Protein AF-A0A662SIF2-F1 (afdb_monomer_lite)

Foldseek 3Di:
DDDQFPLNVLLVQDDPPFDQFVQQVVQCVVFVVVDDPLLNVQSVQKGWDDSVNSVVCVVVQKGKAAPQWDKDWAPPLVLVVLLQLQCCQNRNAFRAGDPPDPFARGWIWMQGPNWTWIWGDDPRIIMITTMDMDHPPCRHVDDDDPCSNVRSVVNVVSSSVVSVDFGWGQDVNDTDTD

Radius of gyration: 16.36 Å; chains: 1; bounding box: 41×34×52 Å

Secondary structure (DSSP, 8-state):
-PPPPHHHHHHHH--TT--TTHHHHHHHHHHGGGS-HHHHHHHHHEEE--HHHHHHHHHTTEEE--TT--EEEE--TTHHHHHHHHHHHHH---EEPPTTSSS-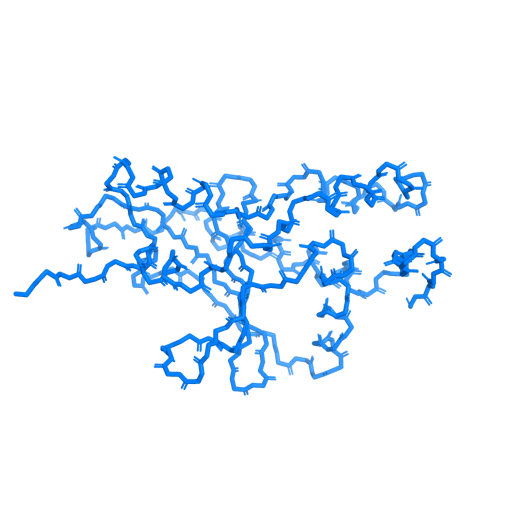SEEEEEEETTEEEEEEEETTEEEEEEE-EEETT-GGG-PPPTTHHHHHHHHHHHHHHHHHS--EEEETTEEEE-

Structure (mmCIF, N/CA/C/O backbone):
data_AF-A0A662SIF2-F1
#
_entry.id   AF-A0A662SIF2-F1
#
loop_
_atom_site.group_PDB
_atom_site.id
_atom_site.type_symbol
_atom_site.label_atom_id
_atom_site.label_alt_id
_atom_site.label_comp_id
_atom_site.label_asym_id
_atom_site.label_entity_id
_atom_site.label_seq_id
_atom_site.pdbx_PDB_ins_code
_atom_site.Cartn_x
_atom_site.Cartn_y
_atom_site.Cartn_z
_atom_site.occupancy
_atom_site.B_iso_or_equiv
_atom_site.auth_seq_id
_atom_site.auth_comp_id
_atom_site.auth_asym_id
_atom_site.auth_atom_id
_atom_site.pdbx_PDB_model_num
ATOM 1 N N . MET A 1 1 ? -6.000 2.163 31.131 1.00 48.12 1 MET A N 1
ATOM 2 C CA . MET A 1 1 ? -4.884 2.088 30.165 1.00 48.12 1 MET A CA 1
ATOM 3 C C . MET A 1 1 ? -5.374 2.739 28.889 1.00 48.12 1 MET A C 1
ATOM 5 O O . MET A 1 1 ? -6.502 2.451 28.515 1.00 48.12 1 MET A O 1
ATOM 9 N N . ARG A 1 2 ? -4.602 3.656 28.297 1.00 63.75 2 ARG A N 1
ATOM 10 C CA . ARG A 1 2 ? -4.904 4.201 26.966 1.00 63.75 2 ARG A CA 1
ATOM 11 C C . ARG A 1 2 ? -4.732 3.062 25.957 1.00 63.75 2 ARG A C 1
ATOM 13 O O . ARG A 1 2 ? -3.769 2.308 26.080 1.00 63.75 2 ARG A O 1
ATOM 20 N N . GLU A 1 3 ? -5.691 2.888 25.057 1.00 71.06 3 GLU A N 1
ATOM 21 C CA . GLU A 1 3 ? -5.540 1.966 23.931 1.00 71.06 3 GLU A CA 1
ATOM 22 C C . GLU A 1 3 ? -4.475 2.556 23.002 1.00 71.06 3 GLU A C 1
ATOM 24 O O . GLU A 1 3 ? -4.579 3.723 22.629 1.00 71.06 3 GLU A O 1
ATOM 29 N N . ILE A 1 4 ? -3.410 1.795 22.742 1.00 81.69 4 ILE A N 1
ATOM 30 C CA . ILE A 1 4 ? -2.357 2.194 21.803 1.00 81.69 4 ILE A CA 1
ATOM 31 C C . ILE A 1 4 ? -2.928 1.998 20.399 1.00 81.69 4 ILE A C 1
ATOM 33 O O . ILE A 1 4 ? -3.404 0.900 20.093 1.00 81.69 4 ILE A O 1
ATOM 37 N N . THR A 1 5 ? -2.908 3.051 19.585 1.00 88.81 5 THR A N 1
ATOM 38 C CA . THR A 1 5 ? -3.452 3.023 18.219 1.00 88.81 5 THR A CA 1
ATOM 39 C C . THR A 1 5 ? -2.487 2.349 17.244 1.00 88.81 5 THR A C 1
ATOM 41 O O . THR A 1 5 ? -1.281 2.291 17.489 1.00 88.81 5 THR A O 1
ATOM 44 N N . GLU A 1 6 ? -2.987 1.837 16.118 1.00 88.31 6 GLU A N 1
ATOM 45 C CA . GLU A 1 6 ? -2.116 1.255 15.083 1.00 88.31 6 GLU A CA 1
ATOM 46 C C . GLU A 1 6 ? -1.183 2.329 14.500 1.00 88.31 6 GLU A C 1
ATOM 48 O O . GLU A 1 6 ? 0.001 2.067 14.295 1.00 88.31 6 GLU A O 1
ATOM 53 N N . VAL A 1 7 ? -1.685 3.554 14.308 1.00 90.25 7 VAL A N 1
ATOM 54 C CA . VAL A 1 7 ? -0.872 4.707 13.880 1.00 90.25 7 VAL A CA 1
ATOM 55 C C . VAL A 1 7 ? 0.260 5.016 14.869 1.00 90.25 7 VAL A C 1
ATOM 57 O O . VAL A 1 7 ? 1.381 5.277 14.440 1.00 90.25 7 VAL A O 1
ATOM 60 N N . GLU A 1 8 ? 0.011 4.961 16.185 1.00 89.38 8 GLU A N 1
ATOM 61 C CA . GLU A 1 8 ? 1.060 5.163 17.198 1.00 89.38 8 GLU A CA 1
ATOM 62 C C . GLU A 1 8 ? 2.157 4.099 17.087 1.00 89.38 8 GLU A C 1
ATOM 64 O O . GLU A 1 8 ? 3.334 4.450 17.097 1.00 89.38 8 GLU A O 1
ATOM 69 N N . VAL A 1 9 ? 1.781 2.830 16.903 1.00 87.62 9 VAL A N 1
ATOM 70 C CA . VAL A 1 9 ? 2.745 1.733 16.713 1.00 87.62 9 VAL A CA 1
ATOM 71 C C . VAL A 1 9 ? 3.578 1.936 15.448 1.00 87.62 9 VAL A C 1
ATOM 73 O O . VAL A 1 9 ? 4.788 1.751 15.483 1.00 87.62 9 VAL A O 1
ATOM 76 N N . ILE A 1 10 ? 2.952 2.322 14.331 1.00 87.62 10 ILE A N 1
ATOM 77 C CA . ILE A 1 10 ? 3.665 2.550 13.066 1.00 87.62 10 ILE A CA 1
ATOM 78 C C . ILE A 1 10 ? 4.688 3.677 13.221 1.00 87.62 10 ILE A C 1
ATOM 80 O O . ILE A 1 10 ? 5.838 3.504 12.832 1.00 87.62 10 ILE A O 1
ATOM 84 N N . LEU A 1 11 ? 4.298 4.801 13.825 1.00 88.12 11 LEU A N 1
ATOM 85 C CA . LEU A 1 11 ? 5.191 5.945 14.025 1.00 88.12 11 LEU A CA 1
ATOM 86 C C . LEU A 1 11 ? 6.387 5.627 14.930 1.00 88.12 11 LEU A C 1
ATOM 88 O O . LEU A 1 11 ? 7.452 6.203 14.738 1.00 88.12 11 LEU A O 1
ATOM 92 N N . GLU A 1 12 ? 6.228 4.729 15.905 1.00 85.75 12 GLU A N 1
ATOM 93 C CA . GLU A 1 12 ? 7.338 4.250 16.742 1.00 85.75 12 GLU A CA 1
ATOM 94 C C . GLU A 1 12 ? 8.318 3.345 15.976 1.00 85.75 12 GLU A C 1
ATOM 96 O O . GLU A 1 12 ? 9.471 3.208 16.383 1.00 85.75 12 GLU A O 1
ATOM 101 N N . GLU A 1 13 ? 7.871 2.719 14.886 1.00 80.06 13 GLU A N 1
ATOM 102 C CA . GLU A 1 13 ? 8.648 1.760 14.094 1.00 80.06 13 GLU A CA 1
ATOM 103 C C . GLU A 1 13 ? 9.266 2.365 12.822 1.00 80.06 13 GLU A C 1
ATOM 105 O O . GLU A 1 13 ? 10.122 1.726 12.213 1.00 80.06 13 GLU A O 1
ATOM 110 N N . MET A 1 14 ? 8.848 3.564 12.402 1.00 79.19 14 MET A N 1
ATOM 111 C CA . MET A 1 14 ? 9.421 4.263 11.246 1.00 79.19 14 MET A CA 1
ATOM 112 C C . MET A 1 14 ? 10.685 5.033 11.640 1.00 79.19 14 MET A C 1
ATOM 114 O O . MET A 1 14 ? 10.633 5.926 12.488 1.00 79.19 14 MET A O 1
ATOM 118 N N . ASP A 1 15 ? 11.806 4.713 10.992 1.00 67.12 15 ASP A N 1
ATOM 119 C CA . ASP A 1 15 ? 13.057 5.461 11.131 1.00 67.12 15 ASP A CA 1
ATOM 120 C C . ASP A 1 15 ? 13.029 6.733 10.259 1.00 67.12 15 ASP A C 1
ATOM 122 O O . ASP A 1 15 ? 12.387 6.762 9.208 1.00 67.12 15 ASP A O 1
ATOM 126 N N . GLU A 1 16 ? 13.700 7.806 10.686 1.00 57.78 16 GLU A N 1
ATOM 127 C CA . GLU A 1 16 ? 13.631 9.123 10.013 1.00 57.78 16 GLU A CA 1
ATOM 128 C C . GLU A 1 16 ? 14.345 9.167 8.651 1.00 57.78 16 GLU A C 1
ATOM 130 O O . GLU A 1 16 ? 14.133 10.098 7.875 1.00 57.78 16 GLU A O 1
ATOM 135 N N . GLU A 1 17 ? 15.183 8.174 8.343 1.00 55.81 17 GLU A N 1
ATOM 136 C CA . GLU A 1 17 ? 16.025 8.163 7.139 1.00 55.81 17 GLU A CA 1
ATOM 137 C C . GLU A 1 17 ? 15.403 7.429 5.931 1.00 55.81 17 GLU A C 1
ATOM 139 O O . GLU A 1 17 ? 15.937 7.517 4.822 1.00 55.81 17 GLU A O 1
ATOM 144 N N . ASP A 1 18 ? 14.250 6.772 6.092 1.00 51.78 18 ASP A N 1
ATOM 145 C CA . ASP A 1 18 ? 13.569 6.054 5.010 1.00 51.78 18 ASP A CA 1
ATOM 146 C C . ASP A 1 18 ? 12.491 6.937 4.356 1.00 51.78 18 ASP A C 1
ATOM 148 O O . ASP A 1 18 ? 11.390 7.105 4.878 1.00 51.78 18 ASP A O 1
ATOM 152 N N . THR A 1 19 ? 12.783 7.488 3.171 1.00 54.34 19 THR A N 1
ATOM 153 C CA . THR A 1 19 ? 11.824 8.260 2.348 1.00 54.34 19 THR A CA 1
ATOM 154 C C . THR A 1 19 ? 11.355 7.454 1.124 1.00 54.34 19 THR A C 1
ATOM 156 O O . THR A 1 19 ? 11.850 7.648 0.010 1.00 54.34 19 THR A O 1
ATOM 159 N N . PRO A 1 20 ? 10.381 6.536 1.281 1.00 56.22 20 PRO A N 1
ATOM 160 C CA . PRO A 1 20 ? 9.937 5.630 0.215 1.00 56.22 20 PRO A CA 1
ATOM 161 C C . PRO A 1 20 ? 9.239 6.295 -1.000 1.00 56.22 20 PRO A C 1
ATOM 163 O O . PRO A 1 20 ? 9.039 5.648 -2.025 1.00 56.22 20 PRO A O 1
ATOM 166 N N . GLY A 1 21 ? 8.924 7.597 -0.968 1.00 55.88 21 GLY A N 1
ATOM 167 C CA . GLY A 1 21 ? 8.254 8.299 -2.080 1.00 55.88 21 GLY A CA 1
ATOM 168 C C . GLY A 1 21 ? 9.159 8.733 -3.245 1.00 55.88 21 GLY A C 1
ATOM 169 O O . GLY A 1 21 ? 8.767 8.633 -4.408 1.00 55.88 21 GLY A O 1
ATOM 170 N N . ALA A 1 22 ? 10.397 9.160 -2.969 1.00 62.47 22 ALA A N 1
ATOM 171 C CA . ALA A 1 22 ? 11.270 9.780 -3.979 1.00 62.47 22 ALA A CA 1
ATOM 172 C C . ALA A 1 22 ? 11.689 8.818 -5.111 1.00 62.47 22 ALA A C 1
ATOM 174 O O . ALA A 1 22 ? 12.034 9.235 -6.223 1.00 62.47 22 ALA A O 1
ATOM 175 N N . LEU A 1 23 ? 11.661 7.510 -4.841 1.00 78.75 23 LEU A N 1
ATOM 176 C CA . LEU A 1 23 ? 12.076 6.487 -5.797 1.00 78.75 23 LEU A CA 1
ATOM 177 C C . LEU A 1 23 ? 11.036 6.239 -6.890 1.00 78.75 23 LEU A C 1
ATOM 179 O O . LEU A 1 23 ? 11.435 5.996 -8.029 1.00 78.75 23 LEU A O 1
ATOM 183 N N . LEU A 1 24 ? 9.741 6.368 -6.589 1.00 87.25 24 LEU A N 1
ATOM 184 C CA . LEU A 1 24 ? 8.673 6.174 -7.572 1.00 87.25 24 LEU A CA 1
ATOM 185 C C . LEU A 1 24 ? 8.665 7.302 -8.605 1.00 87.25 24 LEU A C 1
ATOM 187 O O . LEU A 1 24 ? 8.604 7.036 -9.806 1.00 87.25 24 LEU A O 1
ATOM 191 N N . GLU A 1 25 ? 8.784 8.550 -8.150 1.00 85.62 25 GLU A N 1
ATOM 192 C CA . GLU A 1 25 ? 8.881 9.719 -9.032 1.00 85.62 25 GLU A CA 1
ATOM 193 C C . GLU A 1 25 ? 10.098 9.596 -9.951 1.00 85.62 25 GLU A C 1
ATOM 195 O O . GLU A 1 25 ? 9.958 9.601 -11.174 1.00 85.62 25 GLU A O 1
ATOM 200 N N . THR A 1 26 ? 11.275 9.341 -9.370 1.00 84.75 26 THR A N 1
ATOM 201 C CA . THR A 1 26 ? 12.516 9.118 -10.125 1.00 84.75 26 THR A CA 1
ATOM 202 C C . THR A 1 26 ? 12.374 7.958 -11.117 1.00 84.75 26 THR A C 1
ATOM 204 O O . THR A 1 26 ? 12.888 8.005 -12.237 1.00 84.75 26 THR A O 1
ATOM 207 N N . TYR A 1 27 ? 11.695 6.879 -10.725 1.00 87.31 27 TYR A N 1
ATOM 208 C CA . TYR A 1 27 ? 11.449 5.733 -11.592 1.00 87.31 27 TYR A CA 1
ATOM 209 C C . TYR A 1 27 ? 10.571 6.113 -12.790 1.00 87.31 27 TYR A C 1
ATOM 211 O O . TYR A 1 27 ? 10.913 5.791 -13.929 1.00 87.31 27 TYR A O 1
ATOM 219 N N . LEU A 1 28 ? 9.469 6.829 -12.561 1.00 89.75 28 LEU A N 1
ATOM 220 C CA . LEU A 1 28 ? 8.581 7.281 -13.628 1.00 89.75 28 LEU A CA 1
ATOM 221 C C . LEU A 1 28 ? 9.280 8.277 -14.560 1.00 89.75 28 LEU A C 1
ATOM 223 O O . LEU A 1 28 ? 9.212 8.100 -15.774 1.00 89.75 28 LEU A O 1
ATOM 227 N N . GLU A 1 29 ? 10.022 9.254 -14.039 1.00 88.94 29 GLU A N 1
ATOM 228 C CA . GLU A 1 29 ? 10.777 10.212 -14.860 1.00 88.94 29 GLU A CA 1
ATOM 229 C C . GLU A 1 29 ? 11.736 9.523 -15.840 1.00 88.94 29 GLU A C 1
ATOM 231 O O . GLU A 1 29 ? 11.822 9.899 -17.011 1.00 88.94 29 GLU A O 1
ATOM 236 N N . ASN A 1 30 ? 12.425 8.476 -15.382 1.00 86.81 30 ASN A N 1
ATOM 237 C CA . ASN A 1 30 ? 13.405 7.762 -16.195 1.00 86.81 30 ASN A CA 1
ATOM 238 C C . ASN A 1 30 ? 12.774 6.728 -17.138 1.00 86.81 30 ASN A C 1
ATOM 240 O O . ASN A 1 30 ? 13.286 6.508 -18.239 1.00 86.81 30 ASN A O 1
ATOM 244 N N . PHE A 1 31 ? 11.683 6.075 -16.727 1.00 87.56 31 PHE A N 1
ATOM 245 C CA . PHE A 1 31 ? 11.196 4.863 -17.391 1.00 87.56 31 PHE A CA 1
ATOM 246 C C . PHE A 1 31 ? 9.798 4.949 -17.968 1.00 87.56 31 PHE A C 1
ATOM 248 O O . PHE A 1 31 ? 9.429 4.014 -18.675 1.00 87.56 31 PHE A O 1
ATOM 255 N N . ASP A 1 32 ? 9.043 6.033 -17.758 1.00 90.00 32 ASP A N 1
ATOM 256 C CA . ASP A 1 32 ? 7.653 6.142 -18.218 1.00 90.00 32 ASP A CA 1
ATOM 257 C C . ASP A 1 32 ? 7.499 5.699 -19.679 1.00 90.00 32 ASP A C 1
ATOM 259 O O . ASP A 1 32 ? 6.659 4.864 -19.988 1.00 90.00 32 ASP A O 1
ATOM 263 N N . HIS A 1 33 ? 8.375 6.149 -20.577 1.00 88.94 33 HIS A N 1
ATOM 264 C CA . HIS A 1 33 ? 8.336 5.814 -22.005 1.00 88.94 33 HIS A CA 1
ATOM 265 C C . HIS A 1 33 ? 8.484 4.313 -22.342 1.00 88.94 33 HIS A C 1
ATOM 267 O O . HIS A 1 33 ? 8.105 3.910 -23.441 1.00 88.94 33 HIS A O 1
ATOM 273 N N . LEU A 1 34 ? 9.007 3.491 -21.427 1.00 89.88 34 LEU A N 1
ATOM 274 C CA . LEU A 1 34 ? 9.186 2.041 -21.587 1.00 89.88 34 LEU A CA 1
ATOM 275 C C . LEU A 1 34 ? 8.063 1.219 -20.943 1.00 89.88 34 LEU A C 1
ATOM 277 O O . LEU A 1 34 ? 7.985 0.011 -21.167 1.00 89.88 34 LEU A O 1
ATOM 281 N N . LEU A 1 35 ? 7.214 1.841 -20.123 1.00 90.88 35 LEU A N 1
ATOM 282 C CA . LEU A 1 35 ? 6.154 1.139 -19.407 1.00 90.88 35 LEU A CA 1
ATOM 283 C C . LEU A 1 35 ? 4.894 1.022 -20.275 1.00 90.88 35 LEU A C 1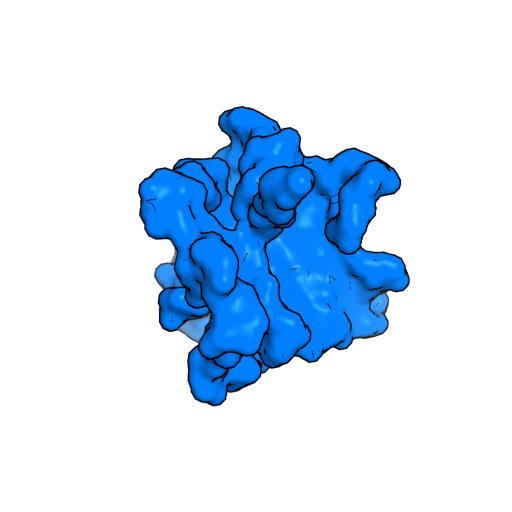
ATOM 285 O O . LEU A 1 35 ? 4.564 1.946 -21.020 1.00 90.88 35 LEU A O 1
ATOM 289 N N . PRO A 1 36 ? 4.141 -0.083 -20.174 1.00 93.38 36 PRO A N 1
ATOM 290 C CA . PRO A 1 36 ? 2.822 -0.164 -20.787 1.00 93.38 36 PRO A CA 1
ATOM 291 C C . PRO A 1 36 ? 1.837 0.784 -20.084 1.00 93.38 36 PRO A C 1
ATOM 293 O O . PRO A 1 36 ? 1.914 0.964 -18.869 1.00 93.38 36 PRO A O 1
ATOM 296 N N . ASP A 1 37 ? 0.870 1.336 -20.824 1.00 95.00 37 ASP A N 1
ATOM 297 C CA . ASP A 1 37 ? -0.042 2.387 -20.329 1.00 95.00 37 ASP A CA 1
ATOM 298 C C . ASP A 1 37 ? -0.761 2.025 -19.024 1.00 95.00 37 ASP A C 1
ATOM 300 O O . ASP A 1 37 ? -0.860 2.849 -18.119 1.00 95.00 37 ASP A O 1
ATOM 304 N N . TRP A 1 38 ? -1.214 0.775 -18.888 1.00 95.06 38 TRP A N 1
ATOM 305 C CA . TRP A 1 38 ? -1.883 0.317 -17.666 1.00 95.06 38 TRP A CA 1
ATOM 306 C C . TRP A 1 38 ? -0.975 0.434 -16.431 1.00 95.06 38 TRP A C 1
ATOM 308 O O . TRP A 1 38 ? -1.449 0.805 -15.362 1.00 95.06 38 TRP A O 1
ATOM 318 N N . LEU A 1 39 ? 0.326 0.154 -16.582 1.00 94.56 39 LEU A N 1
ATOM 319 C CA . LEU A 1 39 ? 1.284 0.205 -15.482 1.00 94.56 39 LEU A CA 1
ATOM 320 C C . LEU A 1 39 ? 1.626 1.650 -15.139 1.00 94.56 39 LEU A C 1
ATOM 322 O O . LEU A 1 39 ? 1.739 1.973 -13.965 1.00 94.56 39 LEU A O 1
ATOM 326 N N . LYS A 1 40 ? 1.741 2.528 -16.143 1.00 93.94 40 LYS A N 1
ATOM 327 C CA . LYS A 1 40 ? 1.908 3.970 -15.909 1.00 93.94 40 LYS A CA 1
ATOM 328 C C . LYS A 1 40 ? 0.752 4.524 -15.091 1.00 93.94 40 LYS A C 1
ATOM 330 O O . LYS A 1 40 ? 0.980 5.231 -14.120 1.00 93.94 40 LYS A O 1
ATOM 335 N N . ASN A 1 41 ? -0.475 4.188 -15.485 1.00 94.81 41 ASN A N 1
ATOM 336 C CA . ASN A 1 41 ? -1.673 4.659 -14.800 1.00 94.81 41 ASN A CA 1
ATOM 337 C C . ASN A 1 41 ? -1.704 4.141 -13.361 1.00 94.81 41 ASN A C 1
ATOM 339 O O . ASN A 1 41 ? -1.846 4.937 -12.444 1.00 94.81 41 ASN A O 1
ATOM 343 N N . PHE A 1 42 ? -1.452 2.844 -13.157 1.00 95.88 42 PHE A N 1
ATOM 344 C CA . PHE A 1 42 ? -1.367 2.266 -11.816 1.00 95.88 42 PHE A CA 1
ATOM 345 C C . PHE A 1 42 ? -0.297 2.943 -10.945 1.00 95.88 42 PHE A C 1
ATOM 347 O O . PHE A 1 42 ? -0.589 3.357 -9.828 1.00 95.88 42 PHE A O 1
ATOM 354 N N . LEU A 1 43 ? 0.924 3.107 -11.463 1.00 93.75 43 LEU A N 1
ATOM 355 C CA . LEU A 1 43 ? 2.035 3.721 -10.729 1.00 93.75 43 LEU A CA 1
ATOM 356 C C . LEU A 1 43 ? 1.837 5.218 -10.449 1.00 93.75 43 LEU A C 1
ATOM 358 O O . LEU A 1 43 ? 2.472 5.740 -9.545 1.00 93.75 43 LEU A O 1
ATOM 362 N N . ARG A 1 44 ? 0.984 5.918 -11.203 1.00 93.12 44 ARG A N 1
ATOM 363 C CA . ARG A 1 44 ? 0.625 7.322 -10.935 1.00 93.12 44 ARG A CA 1
ATOM 364 C C . ARG A 1 44 ? -0.540 7.473 -9.956 1.00 93.12 44 ARG A C 1
ATOM 366 O O . ARG A 1 44 ? -0.749 8.560 -9.437 1.00 93.12 44 ARG A O 1
ATOM 373 N N . GLU A 1 45 ? -1.320 6.417 -9.749 1.00 94.50 45 GLU A N 1
ATOM 374 C CA . GLU A 1 45 ? -2.454 6.390 -8.815 1.00 94.50 45 GLU A CA 1
ATOM 375 C C . GLU A 1 45 ? -2.068 5.893 -7.414 1.00 94.50 45 GLU A C 1
ATOM 377 O O . GLU A 1 45 ? -2.899 5.928 -6.502 1.00 94.50 45 GLU A O 1
ATOM 382 N N . ILE A 1 46 ? -0.844 5.386 -7.258 1.00 93.75 46 ILE A N 1
ATOM 383 C CA . ILE A 1 46 ? -0.323 4.840 -6.010 1.00 93.75 46 ILE A CA 1
ATOM 384 C C . ILE A 1 46 ? 0.655 5.821 -5.367 1.00 93.75 46 ILE A C 1
ATOM 386 O O . ILE A 1 46 ? 1.545 6.355 -6.022 1.00 93.75 46 ILE A O 1
ATOM 390 N N . GLU A 1 47 ? 0.527 5.997 -4.061 1.00 92.56 47 GLU A N 1
ATOM 391 C CA . GLU A 1 47 ? 1.496 6.717 -3.238 1.00 92.56 47 GLU A CA 1
ATOM 392 C C . GLU A 1 47 ? 1.928 5.804 -2.093 1.00 92.56 47 GLU A C 1
ATOM 394 O O . GLU A 1 47 ? 1.099 5.096 -1.516 1.00 92.56 47 GLU A O 1
ATOM 399 N N . VAL A 1 48 ? 3.216 5.796 -1.752 1.00 91.44 48 VAL A N 1
ATOM 400 C CA . VAL A 1 48 ? 3.686 5.122 -0.535 1.00 91.44 48 VAL A CA 1
ATOM 401 C C . VAL A 1 48 ? 3.532 6.098 0.619 1.00 91.44 48 VAL A C 1
ATOM 403 O O . VAL A 1 48 ? 4.060 7.203 0.544 1.00 91.44 48 VAL A O 1
ATOM 406 N N . MET A 1 49 ? 2.824 5.694 1.671 1.00 90.62 49 MET A N 1
ATOM 407 C CA . MET A 1 49 ? 2.626 6.543 2.841 1.00 90.62 49 MET A CA 1
ATOM 408 C C . MET A 1 49 ? 3.945 6.759 3.586 1.00 90.62 49 MET A C 1
ATOM 410 O O . MET A 1 49 ? 4.673 5.800 3.862 1.00 90.62 49 MET A O 1
ATOM 414 N N . THR A 1 50 ? 4.228 8.011 3.930 1.00 87.75 50 THR A N 1
ATOM 415 C CA . THR A 1 50 ? 5.414 8.432 4.684 1.00 87.75 50 THR A CA 1
ATOM 416 C C . THR A 1 50 ? 5.091 8.620 6.166 1.00 87.75 50 THR A C 1
ATOM 418 O O . THR A 1 50 ? 3.942 8.491 6.597 1.00 87.75 50 THR A O 1
ATOM 421 N N . LYS A 1 51 ? 6.111 8.934 6.973 1.00 87.44 51 LYS A N 1
ATOM 422 C CA . LYS A 1 51 ? 5.932 9.249 8.396 1.00 87.44 51 LYS A CA 1
ATOM 423 C C . LYS A 1 51 ? 4.982 10.437 8.574 1.00 87.44 51 LYS A C 1
ATOM 425 O O . LYS A 1 51 ? 4.092 10.374 9.417 1.00 87.44 51 LYS A O 1
ATOM 430 N N . GLU A 1 52 ? 5.114 11.462 7.733 1.00 90.06 52 GLU A N 1
ATOM 431 C CA . GLU A 1 52 ? 4.271 12.661 7.749 1.00 90.06 52 GLU A CA 1
ATOM 432 C C . GLU A 1 52 ? 2.789 12.329 7.519 1.00 90.06 52 GLU A C 1
ATOM 434 O O . GLU A 1 52 ? 1.931 12.883 8.203 1.00 90.06 52 GLU A O 1
ATOM 439 N N . ASP A 1 53 ? 2.468 11.380 6.629 1.00 92.44 53 ASP A N 1
ATOM 440 C CA . ASP A 1 53 ? 1.081 10.935 6.423 1.00 92.44 53 ASP A CA 1
ATOM 441 C C . ASP A 1 53 ? 0.477 10.332 7.706 1.00 92.44 53 ASP A C 1
ATOM 443 O O . ASP A 1 53 ? -0.693 10.555 8.031 1.00 92.44 53 ASP A O 1
ATOM 447 N N . PHE A 1 54 ? 1.264 9.553 8.455 1.00 92.50 54 PHE A N 1
ATOM 448 C CA . PHE A 1 54 ? 0.824 8.968 9.724 1.00 92.50 54 PHE A CA 1
ATOM 449 C C . PHE A 1 54 ? 0.756 10.003 10.853 1.00 92.50 54 PHE A C 1
ATOM 451 O O . PHE A 1 54 ? -0.152 9.939 11.688 1.00 92.50 54 PHE A O 1
ATOM 458 N N . GLU A 1 55 ? 1.669 10.975 10.879 1.00 93.88 55 GLU A N 1
ATOM 459 C CA . GLU A 1 55 ? 1.602 12.115 11.798 1.00 93.88 55 GLU A CA 1
ATOM 460 C C . G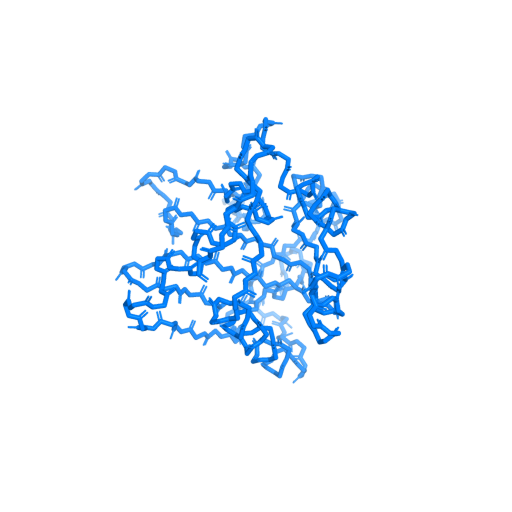LU A 1 55 ? 0.332 12.939 11.553 1.00 93.88 55 GLU A C 1
ATOM 462 O O . GLU A 1 55 ? -0.382 13.245 12.509 1.00 93.88 55 GLU A O 1
ATOM 467 N N . GLU A 1 56 ? -0.038 13.186 10.293 1.00 95.75 56 GLU A N 1
ATOM 468 C CA . GLU A 1 56 ? -1.274 13.889 9.932 1.00 95.75 56 GLU A CA 1
ATOM 469 C C . GLU A 1 56 ? -2.530 13.144 10.422 1.00 95.75 56 GLU A C 1
ATOM 471 O O . GLU A 1 56 ? -3.458 13.757 10.964 1.00 95.75 56 GLU A O 1
ATOM 476 N N . LEU A 1 57 ? -2.573 11.812 10.279 1.00 96.00 57 LEU A N 1
ATOM 477 C CA . LEU A 1 57 ? -3.666 10.996 10.826 1.00 96.00 57 LEU A CA 1
ATOM 478 C C . LEU A 1 57 ? -3.764 11.149 12.349 1.00 96.00 57 LEU A C 1
ATOM 480 O O . LEU A 1 57 ? -4.856 11.371 12.885 1.00 96.00 57 LEU A O 1
ATOM 484 N N . LYS A 1 58 ? -2.625 11.090 13.043 1.00 94.88 58 LYS A N 1
ATOM 485 C CA . LYS A 1 58 ? -2.554 11.243 14.499 1.00 94.88 58 LYS A CA 1
ATOM 486 C C . LYS A 1 58 ? -3.010 12.629 14.955 1.00 94.88 58 LYS A C 1
ATOM 488 O O . LYS A 1 58 ? -3.798 12.722 15.896 1.00 94.88 58 LYS A O 1
ATOM 493 N N . GLU A 1 59 ? -2.568 13.694 14.289 1.00 96.94 59 GLU A N 1
ATOM 494 C CA . GLU A 1 59 ? -2.985 15.075 14.573 1.00 96.94 59 GLU A CA 1
ATOM 495 C C . GLU A 1 59 ? -4.498 15.269 14.407 1.00 96.94 59 GLU A C 1
ATOM 497 O O . GLU A 1 59 ? -5.133 15.976 15.192 1.00 96.94 59 GLU A O 1
ATOM 502 N N . LYS A 1 60 ? -5.100 14.579 13.432 1.00 97.00 60 LYS A N 1
ATOM 503 C CA . LYS A 1 60 ? -6.551 14.562 13.195 1.00 97.00 60 LYS A CA 1
ATOM 504 C C . LYS A 1 60 ? -7.326 13.628 14.132 1.00 97.00 60 LYS A C 1
ATOM 506 O O . LYS A 1 60 ? -8.545 13.520 13.998 1.00 97.00 60 LYS A O 1
ATOM 511 N N . ASN A 1 61 ? -6.657 12.980 15.089 1.00 96.62 61 ASN A N 1
ATOM 512 C CA . ASN A 1 61 ? -7.239 11.982 15.989 1.00 96.62 61 ASN A CA 1
ATOM 513 C C . ASN A 1 61 ? -7.923 10.827 15.223 1.00 96.62 61 ASN A C 1
ATOM 515 O O . ASN A 1 61 ? -9.021 10.378 15.577 1.00 96.62 61 ASN A O 1
ATOM 519 N N . LEU A 1 62 ? -7.266 10.372 14.154 1.00 96.81 62 LEU A N 1
ATOM 520 C CA . LEU A 1 62 ? -7.654 9.233 13.328 1.00 96.81 62 LEU A CA 1
ATOM 521 C C . LEU A 1 62 ? -6.708 8.051 13.575 1.00 96.81 62 LEU A C 1
ATOM 523 O O . LEU A 1 62 ? -5.527 8.228 13.869 1.00 96.81 62 LEU A O 1
ATOM 527 N N . ASP A 1 63 ? -7.243 6.846 13.433 1.00 95.56 63 ASP A N 1
ATOM 528 C CA . ASP A 1 63 ? -6.506 5.583 13.438 1.00 95.56 63 ASP A CA 1
ATOM 529 C C . ASP A 1 63 ? -6.917 4.736 12.224 1.00 95.56 63 ASP A C 1
ATOM 531 O O . ASP A 1 63 ? -7.812 5.119 11.461 1.00 95.56 63 ASP A O 1
ATOM 535 N N . ILE A 1 64 ? -6.248 3.602 12.015 1.00 95.25 64 ILE A N 1
ATOM 536 C CA . ILE A 1 64 ? -6.479 2.711 10.878 1.00 95.25 64 ILE A CA 1
ATOM 537 C C . ILE A 1 64 ? -6.665 1.259 11.318 1.00 95.25 64 ILE A C 1
ATOM 539 O O . ILE A 1 64 ? -6.052 0.799 12.279 1.00 95.25 64 ILE A O 1
ATOM 543 N N . GLY A 1 65 ? -7.478 0.499 10.585 1.00 93.94 65 GLY A N 1
ATOM 544 C CA . GLY A 1 65 ? -7.645 -0.935 10.826 1.00 93.94 65 GLY A CA 1
ATOM 545 C C . GLY A 1 65 ? -8.870 -1.295 11.671 1.00 93.94 65 GLY A C 1
ATOM 546 O O . GLY A 1 65 ? -8.784 -1.412 12.901 1.00 93.94 65 GLY A O 1
ATOM 547 N N . VAL A 1 66 ? -9.996 -1.574 11.017 1.00 94.38 66 VAL A N 1
ATOM 548 C CA . VAL A 1 66 ? -11.217 -2.072 11.681 1.00 94.38 66 VAL A CA 1
ATOM 549 C C . VAL A 1 66 ? -11.293 -3.608 11.606 1.00 94.38 66 VAL A C 1
ATOM 551 O O . VAL A 1 66 ? -10.599 -4.212 10.785 1.00 94.38 66 VAL A O 1
ATOM 554 N N . PRO A 1 67 ? -12.060 -4.288 12.483 1.00 92.12 67 PRO A N 1
ATOM 555 C CA . PRO A 1 67 ? -12.087 -5.756 12.537 1.00 92.12 67 PRO A CA 1
ATOM 556 C C . PRO A 1 67 ? -12.480 -6.445 11.223 1.00 92.12 67 PRO A C 1
ATOM 558 O O . PRO A 1 67 ? -11.918 -7.494 10.910 1.00 92.12 67 PRO A O 1
ATOM 561 N N . ASP A 1 68 ? -13.391 -5.836 10.461 1.00 95.06 68 ASP A N 1
ATOM 562 C CA . ASP A 1 68 ? -13.958 -6.404 9.231 1.00 95.06 68 ASP A CA 1
ATOM 563 C C . ASP A 1 68 ? -13.234 -5.952 7.951 1.00 95.06 68 ASP A C 1
ATOM 565 O O . ASP A 1 68 ? -13.729 -6.196 6.852 1.00 95.06 68 ASP A O 1
ATOM 569 N N . ASP A 1 69 ? -12.073 -5.295 8.068 1.00 96.94 69 ASP A N 1
ATOM 570 C CA . ASP A 1 69 ? -11.275 -4.897 6.903 1.00 96.94 69 ASP A CA 1
ATOM 571 C C . ASP A 1 69 ? -10.996 -6.106 5.990 1.00 96.94 69 ASP A C 1
ATOM 573 O O . ASP A 1 69 ? -10.496 -7.133 6.474 1.00 96.94 69 ASP A O 1
ATOM 577 N N . PRO A 1 70 ? -11.268 -6.010 4.673 1.00 97.62 70 PRO A N 1
ATOM 578 C CA . PRO A 1 70 ? -10.993 -7.105 3.760 1.00 97.62 70 PRO A CA 1
ATOM 579 C C . PRO A 1 70 ? -9.486 -7.350 3.659 1.00 97.62 70 PRO A C 1
ATOM 581 O O . PRO A 1 70 ? -8.660 -6.430 3.673 1.00 97.62 70 PRO A O 1
ATOM 584 N N . TRP A 1 71 ? -9.119 -8.625 3.564 1.00 95.25 71 TRP A N 1
ATOM 585 C CA . TRP A 1 71 ? -7.735 -9.053 3.434 1.00 95.25 71 TRP A CA 1
ATOM 586 C C . TRP A 1 71 ? -7.640 -10.396 2.721 1.00 95.25 71 TRP A C 1
ATOM 588 O O . TRP A 1 71 ? -8.544 -11.227 2.793 1.00 95.25 71 TRP A O 1
ATOM 598 N N . PHE A 1 72 ? -6.492 -10.651 2.103 1.00 92.56 72 PHE A N 1
ATOM 599 C CA . PHE A 1 72 ? -6.147 -11.966 1.575 1.00 92.56 72 PHE A CA 1
ATOM 600 C C . PHE A 1 72 ? -4.631 -12.204 1.672 1.00 92.56 72 PHE A C 1
ATOM 602 O O . PHE A 1 72 ? -3.848 -11.293 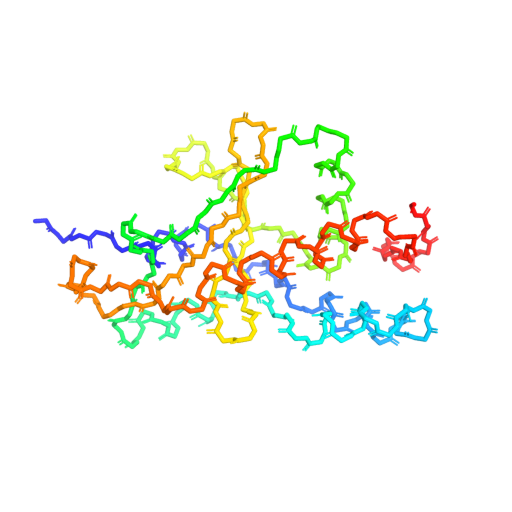1.955 1.00 92.56 72 PHE A O 1
ATOM 609 N N . ASN A 1 73 ? -4.203 -13.454 1.476 1.00 90.44 73 ASN A N 1
ATOM 610 C CA . ASN A 1 73 ? -2.785 -13.814 1.426 1.00 90.44 73 ASN A CA 1
ATOM 611 C C . ASN A 1 73 ? -2.416 -14.283 0.014 1.00 90.44 73 ASN A C 1
ATOM 613 O O . ASN A 1 73 ? -3.084 -15.151 -0.541 1.00 90.44 73 ASN A O 1
ATOM 617 N N . CYS A 1 74 ? -1.312 -13.771 -0.517 1.00 85.12 74 CYS A N 1
ATOM 618 C CA . CYS A 1 74 ? -0.604 -14.346 -1.649 1.00 85.12 74 CYS A CA 1
ATOM 619 C C . CYS A 1 74 ? 0.328 -15.453 -1.145 1.00 85.12 74 CYS A C 1
ATOM 621 O O . CYS A 1 74 ? 1.322 -15.187 -0.463 1.00 85.12 74 CYS A O 1
ATOM 623 N N . ASP A 1 75 ? 0.004 -16.695 -1.492 1.00 81.62 75 ASP A N 1
ATOM 624 C CA . ASP A 1 75 ? 0.753 -17.893 -1.119 1.00 81.62 75 ASP A CA 1
ATOM 625 C C . ASP A 1 75 ? 1.640 -18.433 -2.251 1.00 81.62 75 ASP A C 1
ATOM 627 O O . ASP A 1 75 ? 2.229 -19.500 -2.101 1.00 81.62 75 ASP A O 1
ATOM 631 N N . TRP A 1 76 ? 1.778 -17.702 -3.365 1.00 84.31 76 TRP A N 1
ATOM 632 C CA . TRP A 1 76 ? 2.604 -18.092 -4.511 1.00 84.31 76 TRP A CA 1
ATOM 633 C C . TRP A 1 76 ? 4.096 -17.866 -4.243 1.00 84.31 76 TRP A C 1
ATOM 635 O O . TRP A 1 76 ? 4.596 -16.749 -4.422 1.00 84.31 76 TRP A O 1
ATOM 645 N N . PRO A 1 77 ? 4.872 -18.915 -3.898 1.00 77.12 77 PRO A N 1
ATOM 646 C CA . PRO A 1 77 ? 6.224 -18.728 -3.375 1.00 77.12 77 PRO A CA 1
ATOM 647 C C . PRO A 1 77 ? 7.199 -18.187 -4.425 1.00 77.12 77 PRO A C 1
ATOM 649 O O . PRO A 1 77 ? 8.204 -17.577 -4.083 1.00 77.12 77 PRO A O 1
ATOM 652 N N . THR A 1 78 ? 6.909 -18.396 -5.711 1.00 79.88 78 THR A N 1
ATOM 653 C CA . THR A 1 78 ? 7.710 -17.877 -6.828 1.00 79.88 78 THR A CA 1
ATOM 654 C C . THR A 1 78 ? 7.440 -16.401 -7.118 1.00 79.88 78 THR A C 1
ATOM 656 O O . THR A 1 78 ? 8.314 -15.719 -7.650 1.00 79.88 78 THR A O 1
ATOM 659 N N . LEU A 1 79 ? 6.251 -15.896 -6.772 1.00 84.62 79 LEU A N 1
ATOM 660 C CA . LEU A 1 79 ? 5.868 -14.505 -7.004 1.00 84.62 79 LEU A CA 1
ATOM 661 C C . LEU A 1 79 ? 6.462 -13.584 -5.937 1.00 84.62 79 LEU A C 1
ATOM 663 O O . LEU A 1 79 ? 6.931 -12.499 -6.269 1.00 84.62 79 LEU A O 1
ATOM 667 N N . ILE A 1 80 ? 6.484 -14.037 -4.680 1.00 85.50 80 ILE A N 1
ATOM 668 C CA . ILE A 1 80 ? 6.888 -13.233 -3.519 1.00 85.50 80 ILE A CA 1
ATOM 669 C C . ILE A 1 80 ? 8.284 -12.604 -3.697 1.00 85.50 80 ILE A C 1
ATOM 671 O O . ILE A 1 80 ? 8.376 -11.381 -3.591 1.00 85.50 80 ILE A O 1
ATOM 675 N N . PRO A 1 81 ? 9.361 -13.345 -4.044 1.00 84.69 81 PRO A N 1
ATOM 676 C CA . PRO A 1 81 ? 10.683 -12.741 -4.212 1.00 84.69 81 PRO A CA 1
ATOM 677 C C . PRO A 1 81 ? 10.729 -11.706 -5.340 1.00 84.69 81 PRO A C 1
ATOM 679 O O . PRO A 1 81 ? 11.341 -10.653 -5.185 1.00 84.69 81 PRO A O 1
ATOM 682 N N . ARG A 1 82 ? 10.063 -11.984 -6.471 1.00 87.06 82 ARG A N 1
ATOM 683 C CA . ARG A 1 82 ? 10.045 -11.079 -7.631 1.00 87.06 82 ARG A CA 1
ATOM 684 C C . ARG A 1 82 ? 9.271 -9.803 -7.328 1.00 87.06 82 ARG A C 1
ATOM 686 O O . ARG A 1 82 ? 9.706 -8.721 -7.715 1.00 87.06 82 ARG A O 1
ATOM 693 N N . LEU A 1 83 ? 8.139 -9.940 -6.644 1.00 88.62 83 LEU A N 1
ATOM 694 C CA . LEU A 1 83 ? 7.322 -8.818 -6.218 1.00 88.62 83 LEU A CA 1
ATOM 695 C C . LEU A 1 83 ? 8.088 -7.942 -5.224 1.00 88.62 83 LEU A C 1
ATOM 697 O O . LEU A 1 83 ? 8.207 -6.745 -5.457 1.00 88.62 83 LEU A O 1
ATOM 701 N N . LEU A 1 84 ? 8.688 -8.532 -4.188 1.00 86.06 84 LEU A N 1
ATOM 702 C CA . LEU A 1 84 ? 9.455 -7.777 -3.196 1.00 86.06 84 LEU A CA 1
ATOM 703 C C . LEU A 1 84 ? 10.639 -7.042 -3.792 1.00 86.06 84 LEU A C 1
ATOM 705 O O . LEU A 1 84 ? 10.827 -5.859 -3.523 1.00 86.06 84 LEU A O 1
ATOM 709 N N . TYR A 1 85 ? 11.396 -7.719 -4.650 1.00 85.50 85 TYR A N 1
ATOM 710 C CA . TYR A 1 85 ? 12.499 -7.086 -5.351 1.00 85.50 85 TYR A CA 1
ATOM 711 C C . TYR A 1 85 ? 12.012 -5.865 -6.143 1.00 85.50 85 TYR A C 1
ATOM 713 O O . TYR A 1 85 ? 12.591 -4.785 -6.057 1.00 85.50 85 TYR A O 1
ATOM 721 N N . LYS A 1 86 ? 10.900 -5.997 -6.871 1.00 88.88 86 LYS A N 1
ATOM 722 C CA . LYS A 1 86 ? 10.320 -4.879 -7.619 1.00 88.88 86 LYS A CA 1
ATOM 723 C C . LYS A 1 86 ? 9.828 -3.744 -6.747 1.00 88.88 86 LYS A C 1
ATOM 725 O O . LYS A 1 86 ? 10.076 -2.589 -7.080 1.00 88.88 86 LYS A O 1
ATOM 730 N N . MET A 1 87 ? 9.171 -4.070 -5.644 1.00 89.25 87 MET A N 1
ATOM 731 C CA . MET A 1 87 ? 8.681 -3.067 -4.715 1.00 89.25 87 MET A CA 1
ATOM 732 C C . MET A 1 87 ? 9.833 -2.262 -4.119 1.00 89.25 87 MET A C 1
ATOM 734 O O . MET A 1 87 ? 9.770 -1.044 -4.155 1.00 89.25 87 MET A O 1
ATOM 738 N N . ILE A 1 88 ? 10.927 -2.902 -3.701 1.00 86.50 88 ILE A N 1
ATOM 739 C CA . ILE A 1 88 ? 12.091 -2.192 -3.142 1.00 86.50 88 ILE A CA 1
ATOM 740 C C . ILE A 1 88 ? 12.699 -1.212 -4.154 1.00 86.50 88 ILE A C 1
ATOM 742 O O . ILE A 1 88 ? 13.051 -0.085 -3.816 1.00 86.50 88 ILE A O 1
ATOM 746 N N . HIS A 1 89 ? 12.809 -1.625 -5.414 1.00 83.75 89 HIS A N 1
ATOM 747 C CA . HIS A 1 89 ? 13.449 -0.820 -6.455 1.00 83.75 89 HIS A CA 1
ATOM 748 C C . HIS A 1 89 ? 12.592 0.328 -6.998 1.00 83.75 89 HIS A C 1
ATOM 750 O O . HIS A 1 89 ? 13.148 1.260 -7.578 1.00 83.75 89 HIS A O 1
ATOM 756 N N . VAL A 1 90 ? 11.268 0.248 -6.858 1.00 87.31 90 VAL A N 1
ATOM 757 C CA . VAL A 1 90 ? 10.342 1.286 -7.339 1.00 87.31 90 VAL A CA 1
ATOM 758 C C . VAL A 1 90 ? 9.815 2.148 -6.197 1.00 87.31 90 VAL A C 1
ATOM 760 O O . VAL A 1 90 ? 9.675 3.350 -6.364 1.00 87.31 90 VAL A O 1
ATOM 763 N N . PHE A 1 91 ? 9.561 1.555 -5.035 1.00 87.00 91 PHE A N 1
ATOM 764 C CA . PHE A 1 91 ? 8.912 2.187 -3.884 1.00 87.00 91 PHE A CA 1
ATOM 765 C C . PHE A 1 91 ? 9.849 2.364 -2.681 1.00 87.00 91 PHE A C 1
ATOM 767 O O . PHE A 1 91 ? 9.405 2.784 -1.620 1.00 87.00 91 PHE A O 1
ATOM 774 N N . GLY A 1 92 ? 11.131 2.011 -2.803 1.00 82.38 92 GLY A N 1
ATOM 775 C CA . GLY A 1 92 ? 12.079 2.073 -1.691 1.00 82.38 92 GLY A CA 1
ATOM 776 C C . GLY A 1 92 ? 11.924 0.958 -0.675 1.00 82.38 92 GLY A C 1
ATOM 777 O O . GLY A 1 92 ? 11.094 0.062 -0.827 1.00 82.38 92 GLY A O 1
ATOM 778 N N . TYR A 1 93 ? 12.770 0.979 0.353 1.00 79.69 93 TYR A N 1
ATOM 779 C CA . TYR A 1 93 ? 12.713 -0.028 1.404 1.00 79.69 93 TYR A CA 1
ATOM 780 C C . TYR A 1 93 ? 11.408 0.106 2.207 1.00 79.69 93 TYR A C 1
ATOM 782 O O . TYR A 1 93 ? 10.960 1.222 2.472 1.00 79.69 93 TYR A O 1
ATOM 790 N N . PRO A 1 94 ? 10.761 -1.022 2.550 1.00 77.75 94 PRO A N 1
ATOM 791 C CA . PRO A 1 94 ? 9.577 -1.002 3.399 1.00 77.75 94 PRO A CA 1
ATOM 792 C C . PRO A 1 94 ? 9.932 -0.566 4.818 1.00 77.75 94 PRO A C 1
ATOM 794 O O . PRO A 1 94 ? 11.088 -0.639 5.225 1.00 77.75 94 PRO A O 1
ATOM 797 N N . ILE A 1 95 ? 8.910 -0.273 5.619 1.00 74.56 95 ILE A N 1
ATOM 798 C CA . ILE A 1 95 ? 9.064 -0.158 7.070 1.00 74.56 95 ILE A CA 1
ATOM 799 C C . ILE A 1 95 ? 9.484 -1.534 7.601 1.00 74.56 95 ILE A C 1
ATOM 801 O O . ILE A 1 95 ? 8.715 -2.494 7.492 1.00 74.56 95 ILE A O 1
ATOM 805 N N . ILE A 1 96 ? 10.694 -1.646 8.153 1.00 65.81 96 ILE A N 1
ATOM 806 C CA . ILE A 1 96 ? 11.232 -2.892 8.716 1.00 65.81 96 ILE A CA 1
ATOM 807 C C . ILE A 1 96 ? 10.951 -2.917 10.217 1.00 65.81 96 ILE A C 1
ATOM 809 O O . ILE A 1 96 ? 11.411 -2.056 10.961 1.00 65.81 96 ILE A O 1
ATOM 813 N N . LYS A 1 97 ? 10.227 -3.935 10.686 1.00 63.56 97 LYS A N 1
ATOM 814 C CA . LYS A 1 97 ? 9.880 -4.070 12.105 1.00 63.56 97 LYS A CA 1
ATOM 815 C C . LYS A 1 97 ? 10.825 -5.049 12.793 1.00 63.56 97 LYS A C 1
ATOM 817 O O . LYS A 1 97 ? 11.151 -6.114 12.268 1.00 63.56 97 LYS A O 1
ATOM 822 N N . THR A 1 98 ? 11.258 -4.714 14.007 1.00 47.84 98 THR A N 1
ATOM 823 C CA . THR A 1 98 ? 12.037 -5.639 14.844 1.00 47.84 98 THR A CA 1
ATOM 824 C C . THR A 1 98 ? 11.133 -6.752 15.403 1.00 47.84 98 THR A C 1
ATOM 826 O O . THR A 1 98 ? 9.929 -6.570 15.570 1.00 47.84 98 THR A O 1
ATOM 829 N N . PHE A 1 99 ? 11.712 -7.926 15.694 1.00 44.59 99 PHE A N 1
ATOM 830 C CA . PHE A 1 99 ? 11.065 -9.213 16.042 1.00 44.59 99 PHE A CA 1
ATOM 831 C C . PHE A 1 99 ? 10.025 -9.222 17.196 1.00 44.59 99 PHE A C 1
ATOM 833 O O . PHE A 1 99 ? 9.538 -10.292 17.563 1.00 44.59 99 PHE A O 1
ATOM 840 N N . GLN A 1 100 ? 9.693 -8.080 17.801 1.00 42.72 100 GLN A N 1
ATOM 841 C CA . GLN A 1 100 ? 8.784 -7.969 18.946 1.00 42.72 100 GLN A CA 1
ATOM 842 C C . GLN A 1 100 ? 7.352 -7.528 18.592 1.00 42.72 100 GLN A C 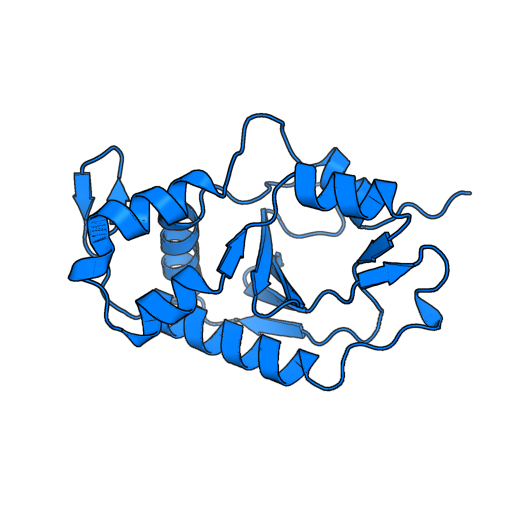1
ATOM 844 O O . GLN A 1 100 ? 6.487 -7.560 19.470 1.00 42.72 100 GLN A O 1
ATOM 849 N N . SER A 1 101 ? 7.057 -7.149 17.344 1.00 46.19 101 SER A N 1
ATOM 850 C CA . SER A 1 101 ? 5.735 -6.616 16.984 1.00 46.19 101 SER A CA 1
ATOM 851 C C . SER A 1 101 ? 4.718 -7.704 16.588 1.00 46.19 101 SER A C 1
ATOM 853 O O . SER A 1 101 ? 5.050 -8.823 16.198 1.00 46.19 101 SER A O 1
ATOM 855 N N . ARG A 1 102 ? 3.419 -7.378 16.691 1.00 51.31 102 ARG A N 1
ATOM 856 C CA . ARG A 1 102 ? 2.289 -8.216 16.221 1.00 51.31 102 ARG A CA 1
ATOM 857 C C . ARG A 1 102 ? 2.168 -8.255 14.684 1.00 51.31 102 ARG A C 1
ATOM 859 O O . ARG A 1 102 ? 1.200 -8.818 14.163 1.00 51.31 102 ARG A O 1
ATOM 866 N N . HIS A 1 103 ? 3.121 -7.649 13.981 1.00 53.12 103 HIS A N 1
ATOM 867 C CA . HIS A 1 103 ? 3.112 -7.359 12.552 1.00 53.12 103 HIS A CA 1
ATOM 868 C C . HIS A 1 103 ? 4.231 -8.124 11.826 1.00 53.12 103 HIS A C 1
ATOM 870 O O . HIS A 1 103 ? 5.031 -8.805 12.462 1.00 53.12 103 HIS A O 1
ATOM 876 N N . GLY A 1 104 ? 4.213 -8.098 10.492 1.00 57.56 104 GLY A N 1
ATOM 877 C CA . GLY A 1 104 ? 5.233 -8.717 9.638 1.00 57.56 104 GLY A CA 1
ATOM 878 C C . GLY A 1 104 ? 6.652 -8.203 9.873 1.00 57.56 104 GLY A C 1
ATOM 879 O O . GLY A 1 104 ? 6.829 -7.205 10.570 1.00 57.56 104 GLY A O 1
ATOM 880 N N . LEU A 1 105 ? 7.657 -8.868 9.288 1.00 68.19 105 LEU A N 1
ATOM 881 C CA . LEU A 1 105 ? 9.051 -8.399 9.322 1.00 68.19 105 LEU A CA 1
ATOM 882 C C . LEU A 1 105 ? 9.223 -7.088 8.540 1.00 68.19 105 LEU A C 1
ATOM 884 O O . LEU A 1 105 ? 10.067 -6.269 8.897 1.00 68.19 105 LEU A O 1
ATOM 888 N N . PHE A 1 106 ? 8.408 -6.859 7.514 1.00 80.56 106 PHE A N 1
ATOM 889 C CA . PHE A 1 106 ? 8.299 -5.592 6.813 1.00 80.56 106 PHE A CA 1
ATOM 890 C C . PHE A 1 106 ? 6.849 -5.261 6.443 1.00 80.56 106 PHE A C 1
ATOM 892 O O . PHE A 1 106 ? 5.996 -6.143 6.307 1.00 80.56 106 PHE A O 1
ATOM 899 N N . ALA A 1 107 ? 6.568 -3.972 6.253 1.00 87.25 107 ALA A N 1
ATOM 900 C CA . ALA A 1 107 ? 5.282 -3.491 5.769 1.00 87.25 107 ALA A CA 1
ATOM 901 C C . ALA A 1 107 ? 5.438 -2.283 4.836 1.00 87.25 107 ALA A C 1
ATOM 903 O O . ALA A 1 107 ? 6.183 -1.350 5.125 1.00 87.25 107 ALA A O 1
ATOM 904 N N . TYR A 1 108 ? 4.670 -2.281 3.749 1.00 90.69 108 TYR A N 1
ATOM 905 C CA . TYR A 1 108 ? 4.336 -1.079 2.993 1.00 90.69 108 TYR A CA 1
ATOM 906 C C . TYR A 1 108 ? 2.908 -0.655 3.317 1.00 90.69 108 TYR A C 1
ATOM 908 O O . TYR A 1 108 ? 2.022 -1.501 3.472 1.00 90.69 108 TYR A O 1
ATOM 916 N N . PHE A 1 109 ? 2.678 0.652 3.340 1.00 93.38 109 PHE A N 1
ATOM 917 C CA . PHE A 1 109 ? 1.347 1.238 3.337 1.00 93.38 109 PHE A CA 1
ATOM 918 C C . PHE A 1 109 ? 1.221 2.099 2.092 1.00 93.38 109 PHE A C 1
ATOM 920 O O . PHE A 1 109 ? 2.024 2.999 1.874 1.00 93.38 109 PHE A O 1
ATOM 927 N N . PHE A 1 110 ? 0.233 1.794 1.267 1.00 95.19 110 PHE A N 1
ATOM 928 C CA . PHE A 1 110 ? -0.032 2.505 0.031 1.00 95.19 110 PHE A CA 1
ATOM 929 C C . PHE A 1 110 ? -1.339 3.266 0.143 1.00 95.19 110 PHE A C 1
ATOM 931 O O . PHE A 1 110 ? -2.330 2.717 0.626 1.00 95.19 110 PHE A O 1
ATOM 938 N N . ARG A 1 111 ? -1.366 4.492 -0.368 1.00 96.31 111 ARG A N 1
ATOM 939 C CA . ARG A 1 111 ? -2.601 5.171 -0.737 1.00 96.31 111 ARG A CA 1
ATOM 940 C C . ARG A 1 111 ? -2.907 4.826 -2.191 1.00 96.31 111 ARG A C 1
ATOM 942 O O . ARG A 1 111 ? -2.069 5.020 -3.065 1.00 96.31 111 ARG A O 1
ATOM 949 N N . TYR A 1 112 ? -4.095 4.291 -2.449 1.00 97.25 112 TYR A N 1
ATOM 950 C CA . TYR A 1 112 ? -4.552 3.937 -3.791 1.00 97.25 112 TYR A CA 1
ATOM 951 C C . TYR A 1 112 ? -6.038 4.252 -3.926 1.00 97.25 112 TYR A C 1
ATOM 953 O O . TYR A 1 112 ? -6.852 3.752 -3.151 1.00 97.25 112 TYR A O 1
ATOM 961 N N . LYS A 1 113 ? -6.392 5.133 -4.869 1.00 95.50 113 LYS A N 1
ATOM 962 C CA . LYS A 1 113 ? -7.775 5.615 -5.082 1.00 95.50 113 LYS A CA 1
ATOM 963 C C . LYS A 1 113 ? -8.475 6.131 -3.812 1.00 95.50 113 LYS A C 1
ATOM 965 O O . LYS A 1 113 ? -9.688 6.035 -3.684 1.00 95.50 113 LYS A O 1
ATOM 970 N N . GLY A 1 114 ? -7.714 6.689 -2.868 1.00 95.00 114 GLY A N 1
ATOM 971 C CA . GLY A 1 114 ? -8.231 7.179 -1.583 1.00 95.00 114 GLY A CA 1
ATOM 972 C C . GLY A 1 114 ? -8.338 6.123 -0.475 1.00 95.00 114 GLY A C 1
ATOM 973 O O . GLY A 1 114 ? -8.739 6.458 0.635 1.00 95.00 114 GLY A O 1
ATOM 974 N N . HIS A 1 115 ? -7.943 4.875 -0.736 1.00 97.69 115 HIS A N 1
ATOM 975 C CA . HIS A 1 115 ? -7.895 3.794 0.251 1.00 97.69 115 HIS A CA 1
ATOM 976 C C . HIS A 1 115 ? -6.469 3.601 0.761 1.00 97.69 115 HIS A C 1
ATOM 978 O O . HIS A 1 115 ? -5.515 3.807 0.013 1.00 97.69 115 HIS A O 1
ATOM 984 N N . ILE A 1 116 ? -6.327 3.155 2.012 1.00 97.75 116 ILE A N 1
ATOM 985 C CA . ILE A 1 116 ? -5.044 2.697 2.548 1.00 97.75 116 ILE A CA 1
ATOM 986 C C . ILE A 1 116 ? -4.972 1.181 2.383 1.00 97.75 116 ILE A C 1
ATOM 988 O O . ILE A 1 116 ? -5.871 0.457 2.814 1.00 97.75 116 ILE A O 1
ATOM 992 N N . ILE A 1 117 ? -3.898 0.697 1.770 1.00 97.44 117 ILE A N 1
ATOM 993 C CA . ILE A 1 117 ? -3.637 -0.723 1.557 1.00 97.44 117 ILE A CA 1
ATOM 994 C C . ILE A 1 117 ? -2.302 -1.062 2.194 1.00 97.44 117 ILE A C 1
ATOM 996 O O . ILE A 1 117 ? -1.261 -0.514 1.840 1.00 97.44 117 ILE A O 1
ATOM 1000 N N . ARG A 1 118 ? -2.333 -1.995 3.136 1.00 94.12 118 ARG A N 1
ATOM 1001 C CA . ARG A 1 118 ? -1.143 -2.536 3.772 1.00 94.12 118 ARG A CA 1
ATOM 1002 C C . ARG A 1 118 ? -0.711 -3.812 3.063 1.00 94.12 118 ARG A C 1
ATOM 1004 O O . ARG A 1 118 ? -1.518 -4.725 2.885 1.00 94.12 118 ARG A O 1
ATOM 1011 N N . VAL A 1 119 ? 0.574 -3.885 2.738 1.00 92.81 119 VAL A N 1
ATOM 1012 C CA . VAL A 1 119 ? 1.234 -5.093 2.236 1.00 92.81 119 VAL A CA 1
ATOM 1013 C C . VAL A 1 119 ? 2.331 -5.480 3.219 1.00 92.81 119 VAL A C 1
ATOM 1015 O O . VAL A 1 119 ? 3.290 -4.731 3.378 1.00 92.81 119 VAL A O 1
ATOM 1018 N N . ASP A 1 120 ? 2.199 -6.625 3.886 1.00 88.94 120 ASP A N 1
ATOM 1019 C CA . ASP A 1 120 ? 3.202 -7.131 4.836 1.00 88.94 120 ASP A CA 1
ATOM 1020 C C . ASP A 1 120 ? 3.575 -8.585 4.567 1.00 88.94 120 ASP A C 1
ATOM 1022 O O . ASP A 1 120 ? 2.791 -9.336 3.985 1.00 88.94 120 ASP A O 1
ATOM 1026 N N . ASP A 1 121 ? 4.768 -9.007 4.983 1.00 83.88 121 ASP A N 1
ATOM 1027 C CA . ASP A 1 121 ? 5.044 -10.435 5.076 1.00 83.88 121 ASP A CA 1
ATOM 1028 C C . ASP A 1 121 ? 4.486 -11.009 6.369 1.00 83.88 121 ASP A C 1
ATOM 1030 O O . ASP A 1 121 ? 4.645 -10.474 7.462 1.00 83.88 121 ASP A O 1
ATOM 1034 N N . ARG A 1 122 ? 3.881 -12.185 6.285 1.00 76.19 122 ARG A N 1
ATOM 1035 C CA . ARG A 1 122 ? 3.488 -12.907 7.485 1.00 76.19 122 ARG A CA 1
ATOM 1036 C C . ARG A 1 122 ? 3.645 -14.389 7.250 1.00 76.19 122 ARG A C 1
ATOM 1038 O O . ARG A 1 122 ? 3.050 -14.946 6.345 1.00 76.19 122 ARG A O 1
ATOM 1045 N N . LYS A 1 123 ? 4.442 -15.062 8.087 1.00 75.25 123 LYS A N 1
ATOM 1046 C CA . LYS A 1 123 ? 4.620 -16.531 8.057 1.00 75.25 123 LYS A CA 1
ATOM 1047 C C . LYS A 1 123 ? 4.923 -17.102 6.651 1.00 75.25 123 LYS A C 1
ATOM 1049 O O . LYS A 1 123 ? 4.453 -18.187 6.322 1.00 75.25 123 LYS A O 1
ATOM 1054 N N . GLY A 1 124 ? 5.705 -16.384 5.840 1.00 73.25 124 GLY A N 1
ATOM 1055 C CA . GLY A 1 124 ? 6.134 -16.831 4.507 1.00 73.25 124 GLY A CA 1
ATOM 1056 C C . GLY A 1 124 ? 5.174 -16.528 3.350 1.00 73.25 124 GLY A C 1
ATOM 1057 O O . GLY A 1 124 ? 5.460 -16.945 2.232 1.00 73.25 124 GLY A O 1
ATOM 1058 N N . TYR A 1 125 ? 4.075 -15.807 3.587 1.00 83.81 125 TYR A N 1
ATOM 1059 C CA . TYR A 1 125 ? 3.204 -15.251 2.545 1.00 83.81 125 TYR A CA 1
ATOM 1060 C C . TYR A 1 125 ? 3.241 -13.720 2.564 1.00 83.81 125 TYR A C 1
ATOM 1062 O O . TYR A 1 125 ? 3.570 -13.123 3.591 1.00 83.81 125 TYR A O 1
ATOM 1070 N N . LEU A 1 126 ? 2.870 -13.092 1.444 1.00 88.19 126 LEU A N 1
ATOM 1071 C CA . L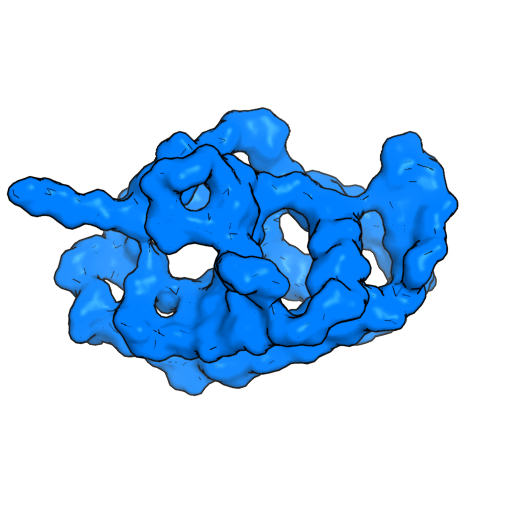EU A 1 126 ? 2.546 -11.663 1.419 1.00 88.19 126 LEU A CA 1
ATOM 1072 C C . LEU A 1 126 ? 1.068 -11.495 1.715 1.00 88.19 126 LEU A C 1
ATOM 1074 O O . LEU A 1 126 ? 0.223 -12.111 1.068 1.00 88.19 126 LEU A O 1
ATOM 1078 N N . ARG A 1 127 ? 0.750 -10.671 2.696 1.00 91.00 127 ARG A N 1
ATOM 1079 C CA . ARG A 1 127 ? -0.611 -10.347 3.071 1.00 91.00 127 ARG A CA 1
ATOM 1080 C C . ARG A 1 127 ? -0.967 -8.965 2.557 1.00 91.00 127 ARG A C 1
ATOM 1082 O O . ARG A 1 127 ? -0.219 -8.018 2.765 1.00 91.00 127 ARG A O 1
ATOM 1089 N N . PHE A 1 128 ? -2.143 -8.874 1.956 1.00 94.44 128 PHE A N 1
ATOM 1090 C CA . PHE A 1 128 ? -2.751 -7.640 1.488 1.00 94.44 128 PHE A CA 1
ATOM 1091 C C . PHE A 1 128 ? -3.964 -7.358 2.357 1.00 94.44 128 PHE A C 1
ATOM 1093 O O . PHE A 1 128 ? -4.799 -8.241 2.556 1.00 94.44 128 PHE A O 1
ATOM 1100 N N . ILE A 1 129 ? -4.035 -6.157 2.917 1.00 95.31 129 ILE A N 1
ATOM 1101 C CA . ILE A 1 129 ? -5.105 -5.758 3.828 1.00 95.31 129 ILE A CA 1
ATOM 1102 C C . ILE A 1 129 ? -5.536 -4.351 3.450 1.00 95.31 129 ILE A C 1
ATOM 1104 O O . ILE A 1 129 ? -4.704 -3.443 3.416 1.00 95.31 129 ILE A O 1
ATOM 1108 N N . HIS A 1 130 ? -6.825 -4.148 3.213 1.00 97.94 130 HIS A N 1
ATOM 1109 C CA . HIS A 1 130 ? -7.381 -2.801 3.255 1.00 97.94 130 HIS A CA 1
ATOM 1110 C C . HIS A 1 130 ? -7.327 -2.284 4.701 1.00 97.94 130 HIS A C 1
ATOM 1112 O O . HIS A 1 130 ? -7.405 -3.060 5.651 1.00 97.94 130 HIS A O 1
ATOM 1118 N N . ARG A 1 131 ? -7.100 -0.986 4.887 1.00 96.50 131 ARG A N 1
ATOM 1119 C CA . ARG A 1 131 ? -7.053 -0.349 6.203 1.00 96.50 131 ARG A CA 1
ATOM 1120 C C . ARG A 1 131 ? -8.039 0.802 6.240 1.00 96.50 131 ARG A C 1
ATOM 1122 O O . ARG A 1 131 ? -7.750 1.894 5.751 1.00 96.50 131 ARG A O 1
ATOM 1129 N N . THR A 1 132 ? -9.197 0.567 6.847 1.00 97.62 132 THR A N 1
ATOM 1130 C CA . THR A 1 132 ? -10.203 1.616 7.025 1.00 97.62 132 THR A CA 1
ATOM 1131 C C . THR A 1 132 ? -9.719 2.650 8.031 1.00 97.62 132 THR A C 1
ATOM 1133 O O . THR A 1 132 ? -9.296 2.297 9.132 1.00 97.62 132 THR A O 1
ATOM 1136 N N . VAL A 1 133 ? -9.792 3.925 7.649 1.00 97.19 133 VAL A N 1
ATOM 1137 C CA . VAL A 1 133 ? -9.515 5.067 8.529 1.00 97.19 133 VAL A CA 1
ATOM 1138 C C . VAL A 1 133 ? -10.744 5.338 9.392 1.00 97.19 133 VAL A C 1
ATOM 1140 O O . VAL A 1 133 ? -11.858 5.412 8.872 1.00 97.19 133 VAL A O 1
ATOM 1143 N N . PHE A 1 134 ? -10.555 5.525 10.695 1.00 96.44 134 PHE A N 1
ATOM 1144 C CA . PHE A 1 134 ? -11.647 5.785 11.632 1.00 96.44 134 PHE A CA 1
ATOM 1145 C C . PHE A 1 134 ? -11.231 6.765 12.745 1.00 96.44 134 PHE A C 1
ATOM 1147 O O . PHE A 1 134 ? -10.056 6.831 13.101 1.00 96.44 134 PHE A O 1
ATOM 1154 N N . PRO A 1 135 ? -12.164 7.535 13.338 1.00 96.69 135 PRO A N 1
ATOM 1155 C CA . PRO A 1 135 ? -11.864 8.356 14.512 1.00 96.69 135 PRO A CA 1
ATOM 1156 C C . PRO A 1 135 ? -11.498 7.498 15.727 1.00 96.69 135 PRO A C 1
ATOM 1158 O O . PRO A 1 135 ? -12.202 6.536 16.037 1.00 96.69 135 PRO A O 1
ATOM 1161 N N . VAL A 1 136 ? -10.454 7.865 16.474 1.00 94.75 136 VAL A N 1
ATOM 1162 C CA . VAL A 1 136 ? -10.042 7.116 17.678 1.00 94.75 136 VAL A CA 1
ATOM 1163 C C . VAL A 1 136 ? -11.230 6.923 18.634 1.00 94.75 136 VAL A C 1
ATOM 1165 O O . VAL A 1 136 ? -11.961 7.864 18.946 1.00 94.75 136 VAL A O 1
ATOM 1168 N N . GLY A 1 137 ? -11.433 5.685 19.096 1.00 92.81 137 GLY A N 1
ATOM 1169 C CA . GLY A 1 137 ? -12.571 5.294 19.938 1.00 92.81 137 GLY A CA 1
ATOM 1170 C C . GLY A 1 137 ? -13.837 4.882 19.174 1.00 92.81 137 GLY A C 1
ATOM 1171 O O . GLY A 1 137 ? -14.825 4.527 19.810 1.00 92.81 137 GLY A O 1
ATOM 1172 N N . LYS A 1 138 ? -13.822 4.896 17.832 1.00 94.75 138 LYS A N 1
ATOM 1173 C CA . LYS A 1 138 ? -14.943 4.472 16.969 1.00 94.75 138 LYS A CA 1
ATOM 1174 C C . LYS A 1 138 ? -14.695 3.182 16.190 1.00 94.75 138 LYS A C 1
ATOM 1176 O O . LYS A 1 138 ? -15.456 2.866 15.281 1.00 94.75 138 LYS A O 1
ATOM 1181 N N . ARG A 1 139 ? -13.667 2.416 16.565 1.00 91.94 139 ARG A N 1
ATOM 1182 C CA . ARG A 1 139 ? -13.239 1.200 15.858 1.00 91.94 139 ARG A CA 1
ATOM 1183 C C . ARG A 1 139 ? -14.370 0.192 15.643 1.00 91.94 139 ARG A C 1
ATOM 1185 O O . ARG A 1 139 ? -14.589 -0.240 14.523 1.00 91.94 139 ARG A O 1
ATOM 1192 N N . GLU A 1 140 ? -15.099 -0.132 16.707 1.00 91.94 140 GLU A N 1
ATOM 1193 C CA . GLU A 1 140 ? -16.195 -1.117 16.685 1.00 91.94 140 GLU A CA 1
ATOM 1194 C C . GLU A 1 140 ? -17.471 -0.583 16.005 1.00 91.94 140 GLU A C 1
ATOM 1196 O O . GLU A 1 140 ? -18.368 -1.349 15.673 1.00 91.94 140 GLU A O 1
ATOM 1201 N N . GLU A 1 141 ? -17.574 0.737 15.817 1.00 93.31 141 GLU A N 1
ATOM 1202 C CA . GLU A 1 141 ? -18.716 1.397 15.167 1.00 93.31 141 GLU A CA 1
ATOM 1203 C C . GLU A 1 141 ? -18.464 1.671 13.675 1.00 93.31 141 GLU A C 1
ATOM 1205 O O . GLU A 1 141 ? -19.370 2.121 12.974 1.00 93.31 141 GLU A O 1
ATOM 1210 N N . THR A 1 142 ? -17.237 1.447 13.193 1.00 95.56 142 THR A N 1
ATOM 1211 C CA . THR A 1 142 ? -16.829 1.784 11.827 1.00 95.56 142 THR A CA 1
ATOM 1212 C C . THR A 1 142 ? -16.717 0.524 10.987 1.00 95.56 142 THR A C 1
ATOM 1214 O O . THR A 1 142 ? -15.950 -0.381 11.306 1.00 95.56 142 THR A O 1
ATOM 1217 N N . SER A 1 143 ? -17.461 0.489 9.886 1.00 95.88 143 SER A N 1
ATOM 1218 C CA . SER A 1 143 ? -17.350 -0.555 8.870 1.00 95.88 143 SER A CA 1
ATOM 1219 C C . SER A 1 143 ? -16.471 -0.083 7.711 1.00 95.88 143 SER A C 1
ATOM 1221 O O . SER A 1 143 ? -16.429 1.123 7.438 1.00 95.88 143 SER A O 1
ATOM 1223 N N . PRO A 1 144 ? -15.797 -1.006 7.006 1.00 96.50 144 PRO A N 1
ATOM 1224 C CA . PRO A 1 144 ? -15.089 -0.665 5.783 1.00 96.50 144 PRO A CA 1
ATOM 1225 C C . PRO A 1 144 ? -16.016 -0.052 4.723 1.00 96.50 144 PRO A C 1
ATOM 1227 O O . PRO A 1 144 ? -17.206 -0.382 4.689 1.00 96.50 144 PRO A O 1
ATOM 1230 N N . PRO A 1 145 ? -15.490 0.812 3.835 1.00 96.06 145 PRO A N 1
ATOM 1231 C CA . PRO A 1 145 ? -16.222 1.282 2.661 1.00 96.06 145 PRO A CA 1
ATOM 1232 C C . PRO A 1 145 ? -16.746 0.120 1.800 1.00 96.06 145 PRO A C 1
ATOM 1234 O O . PRO A 1 145 ? -16.076 -0.903 1.670 1.00 96.06 145 PRO A O 1
ATOM 1237 N N . GLU A 1 146 ? -17.912 0.288 1.167 1.00 96.56 146 GLU A N 1
ATOM 1238 C CA . GLU A 1 146 ? -18.551 -0.764 0.350 1.00 96.56 146 GLU A CA 1
ATOM 1239 C C . GLU A 1 146 ? -17.673 -1.253 -0.816 1.00 96.56 146 GLU A C 1
ATOM 1241 O O . GLU A 1 146 ? -17.789 -2.394 -1.255 1.00 96.56 146 GLU A O 1
ATOM 1246 N N . ASP A 1 147 ? -16.783 -0.401 -1.324 1.00 97.38 147 ASP A N 1
ATOM 1247 C CA . ASP A 1 147 ? -15.860 -0.699 -2.416 1.00 97.38 147 ASP A CA 1
ATOM 1248 C C . ASP A 1 147 ? -14.473 -1.172 -1.951 1.00 97.38 147 ASP A C 1
ATOM 1250 O O . ASP A 1 147 ? -13.627 -1.468 -2.796 1.00 97.38 147 ASP A O 1
ATOM 1254 N N . ALA A 1 148 ? -14.234 -1.305 -0.640 1.00 97.31 148 ALA A N 1
ATOM 1255 C CA . ALA A 1 148 ? -12.931 -1.676 -0.084 1.00 97.31 148 ALA A CA 1
ATOM 1256 C C . ALA A 1 148 ? -12.389 -3.001 -0.646 1.00 97.31 148 ALA A C 1
ATOM 1258 O O . ALA A 1 148 ? -11.213 -3.079 -0.998 1.00 97.31 148 ALA A O 1
ATOM 1259 N N . GLU A 1 149 ? -13.241 -4.021 -0.773 1.00 97.69 149 GLU A N 1
ATOM 1260 C CA . GLU A 1 149 ? -12.864 -5.329 -1.329 1.00 97.69 149 GLU A CA 1
ATOM 1261 C C . GLU A 1 149 ? -12.495 -5.216 -2.813 1.00 97.69 149 GLU A C 1
ATOM 1263 O O . GLU A 1 149 ? -11.429 -5.658 -3.230 1.00 97.69 149 GLU A O 1
ATOM 1268 N N . LYS A 1 150 ? -13.314 -4.509 -3.598 1.00 97.94 150 LYS A N 1
ATOM 1269 C CA . LYS A 1 150 ? -13.058 -4.287 -5.026 1.00 97.94 150 LYS A CA 1
ATOM 1270 C C . LYS A 1 150 ? -11.752 -3.524 -5.265 1.00 97.94 150 LYS A C 1
ATOM 1272 O O . LYS A 1 150 ? -11.020 -3.841 -6.200 1.00 97.94 150 LYS A O 1
ATOM 1277 N N . VAL A 1 151 ? -11.473 -2.502 -4.455 1.00 97.75 151 VAL A N 1
ATOM 1278 C CA . VAL A 1 151 ? -10.232 -1.720 -4.560 1.00 97.75 151 VAL A CA 1
ATOM 1279 C C . VAL A 1 151 ? -9.023 -2.565 -4.160 1.00 97.75 151 VAL A C 1
ATOM 1281 O O . VAL A 1 151 ? -7.981 -2.476 -4.810 1.00 97.75 151 VAL A O 1
ATOM 1284 N N . LEU A 1 152 ? -9.159 -3.411 -3.136 1.00 97.94 152 LEU A N 1
ATOM 1285 C CA . LEU A 1 152 ? -8.111 -4.337 -2.717 1.00 97.94 152 LEU A CA 1
ATOM 1286 C C . LEU A 1 152 ? -7.784 -5.366 -3.813 1.00 97.94 152 LEU A C 1
ATOM 1288 O O . LEU A 1 152 ? -6.605 -5.591 -4.095 1.00 97.94 152 LEU A O 1
ATOM 1292 N N . ASP A 1 153 ? -8.804 -5.930 -4.460 1.00 97.12 153 ASP A N 1
ATOM 1293 C CA . ASP A 1 153 ? -8.652 -6.866 -5.580 1.00 97.12 153 ASP A CA 1
ATOM 1294 C C . ASP A 1 153 ? -7.991 -6.201 -6.795 1.00 97.12 153 ASP A C 1
ATOM 1296 O O . ASP A 1 153 ? -7.055 -6.745 -7.381 1.00 97.12 153 ASP A O 1
ATOM 1300 N N . GLU A 1 154 ? -8.416 -4.986 -7.156 1.00 97.12 154 GLU A N 1
ATOM 1301 C CA . GLU A 1 154 ? -7.802 -4.241 -8.259 1.00 97.12 154 GLU A CA 1
ATOM 1302 C C . GLU A 1 154 ? -6.327 -3.920 -7.976 1.00 97.12 154 GLU A C 1
ATOM 1304 O O . GLU A 1 154 ? -5.467 -4.051 -8.855 1.00 97.12 154 GLU A O 1
ATOM 1309 N N . PHE A 1 155 ? -6.015 -3.509 -6.746 1.00 97.12 155 PHE A N 1
ATOM 1310 C CA . PHE A 1 155 ? -4.644 -3.236 -6.331 1.00 97.12 155 PHE A CA 1
ATOM 1311 C C . PHE A 1 155 ? -3.770 -4.487 -6.424 1.00 97.12 155 PHE A C 1
ATOM 1313 O O . PHE A 1 155 ? -2.663 -4.442 -6.965 1.00 97.12 155 PHE A O 1
ATOM 1320 N N . TRP A 1 156 ? -4.279 -5.612 -5.925 1.00 94.88 156 TRP A N 1
ATOM 1321 C CA . TRP A 1 156 ? -3.632 -6.913 -6.014 1.00 94.88 156 TRP A CA 1
ATOM 1322 C C . TRP A 1 156 ? -3.338 -7.324 -7.454 1.00 94.88 156 TRP A C 1
ATOM 1324 O O . TRP A 1 156 ? -2.203 -7.700 -7.768 1.00 94.88 156 TRP A O 1
ATOM 1334 N N . ASP A 1 157 ? -4.336 -7.228 -8.330 1.00 94.94 157 ASP A N 1
ATOM 1335 C CA . ASP A 1 157 ? -4.212 -7.604 -9.734 1.00 94.94 157 ASP A CA 1
ATOM 1336 C C . ASP A 1 157 ? -3.156 -6.748 -10.434 1.00 94.94 157 ASP A C 1
ATOM 1338 O O . ASP A 1 157 ? -2.285 -7.271 -11.138 1.00 94.94 157 ASP A O 1
ATOM 1342 N N . ASN A 1 158 ? -3.174 -5.435 -10.196 1.00 95.69 158 ASN A N 1
ATOM 1343 C CA . ASN A 1 158 ? -2.194 -4.517 -10.762 1.00 95.69 158 ASN A CA 1
ATOM 1344 C C . ASN A 1 158 ? -0.782 -4.785 -10.234 1.00 95.69 158 ASN A C 1
ATOM 1346 O O . ASN A 1 158 ? 0.163 -4.852 -11.027 1.00 95.69 158 ASN A O 1
ATOM 1350 N N . LEU A 1 159 ? -0.622 -4.997 -8.926 1.00 93.56 159 LEU A N 1
ATOM 1351 C CA . LEU A 1 159 ? 0.684 -5.255 -8.325 1.00 93.56 159 LEU A CA 1
ATOM 1352 C C . LEU A 1 159 ? 1.251 -6.618 -8.762 1.00 93.56 159 LEU A C 1
ATOM 1354 O O . LEU A 1 159 ? 2.441 -6.742 -9.061 1.00 93.56 159 LEU A O 1
ATOM 1358 N N . THR A 1 160 ? 0.399 -7.633 -8.899 1.00 91.31 160 THR A N 1
ATOM 1359 C CA . THR A 1 160 ? 0.777 -8.951 -9.430 1.00 91.31 160 THR A CA 1
ATOM 1360 C C . THR A 1 160 ? 1.160 -8.868 -10.899 1.00 91.31 160 THR A C 1
ATOM 1362 O O . THR A 1 160 ? 2.200 -9.390 -11.314 1.00 91.31 160 THR A O 1
ATOM 1365 N N . ARG A 1 161 ? 0.367 -8.161 -11.708 1.00 92.50 161 ARG A N 1
ATOM 1366 C CA . ARG A 1 161 ? 0.690 -7.920 -13.114 1.00 92.50 161 ARG A CA 1
ATOM 1367 C C . ARG A 1 161 ? 1.994 -7.141 -13.246 1.00 92.50 161 ARG A C 1
ATOM 1369 O O . ARG A 1 161 ? 2.794 -7.454 -14.130 1.00 92.50 161 ARG A O 1
ATOM 1376 N N . PHE A 1 162 ? 2.253 -6.186 -12.355 1.00 91.50 162 PHE A N 1
ATOM 1377 C CA . PHE A 1 162 ? 3.521 -5.466 -12.297 1.00 91.50 162 PHE A CA 1
ATOM 1378 C C . PHE A 1 162 ? 4.673 -6.421 -11.991 1.00 91.50 162 PHE A C 1
ATOM 1380 O O . PHE A 1 162 ? 5.664 -6.430 -12.723 1.00 91.50 162 PHE A O 1
ATOM 1387 N N . ALA A 1 163 ? 4.524 -7.303 -11.001 1.00 88.31 163 ALA A N 1
ATOM 1388 C CA . ALA A 1 163 ? 5.529 -8.310 -10.683 1.00 88.31 163 ALA A CA 1
ATOM 1389 C C . ALA A 1 163 ? 5.855 -9.225 -11.877 1.00 88.31 163 ALA A C 1
ATOM 1391 O O . ALA A 1 163 ? 7.026 -9.529 -12.112 1.00 88.31 163 ALA A O 1
ATOM 1392 N N . LEU A 1 164 ? 4.858 -9.598 -12.683 1.00 89.00 164 LEU A N 1
ATOM 1393 C CA . LEU A 1 164 ? 5.028 -10.481 -13.843 1.00 89.00 164 LEU A CA 1
ATOM 1394 C C . LEU A 1 164 ? 5.531 -9.777 -15.115 1.00 89.00 164 LEU A C 1
ATOM 1396 O O . LEU A 1 164 ? 6.140 -10.426 -15.967 1.00 89.00 164 LEU A O 1
ATOM 1400 N N . THR A 1 165 ? 5.303 -8.472 -15.247 1.00 88.50 165 THR A N 1
ATOM 1401 C CA . THR A 1 165 ? 5.669 -7.689 -16.439 1.00 88.50 165 THR A CA 1
ATOM 1402 C C . THR A 1 165 ? 7.161 -7.388 -16.461 1.00 88.50 165 THR A C 1
ATOM 1404 O O . THR A 1 165 ? 7.697 -6.927 -15.466 1.00 88.50 165 THR A O 1
ATOM 1407 N N . VAL A 1 166 ? 7.859 -7.597 -17.575 1.00 85.81 166 VAL A N 1
ATOM 1408 C CA . VAL A 1 166 ? 9.276 -7.200 -17.674 1.00 85.81 166 VAL A CA 1
ATOM 1409 C C . VAL A 1 166 ? 9.365 -5.675 -17.626 1.00 85.81 166 VAL A C 1
ATOM 1411 O O . VAL A 1 166 ? 8.798 -4.995 -18.478 1.00 85.81 166 VAL A O 1
ATOM 1414 N N . THR A 1 167 ? 10.058 -5.143 -16.622 1.00 83.25 167 THR A N 1
ATOM 1415 C CA . THR A 1 167 ? 10.228 -3.701 -16.413 1.00 83.25 167 THR A CA 1
ATOM 1416 C C . THR A 1 167 ? 11.688 -3.389 -16.108 1.00 83.25 167 THR A C 1
ATOM 1418 O O . THR A 1 167 ? 12.376 -4.241 -15.535 1.00 83.25 167 THR A O 1
ATOM 1421 N N . PRO A 1 168 ? 12.182 -2.199 -16.495 1.00 81.44 168 PRO A N 1
ATOM 1422 C CA . PRO A 1 168 ? 13.490 -1.744 -16.052 1.00 81.44 168 PRO A CA 1
ATOM 1423 C C . PRO A 1 168 ? 13.512 -1.637 -14.523 1.00 81.44 168 PRO A C 1
ATOM 1425 O O . PRO A 1 168 ? 12.493 -1.368 -13.898 1.00 81.44 168 PRO A O 1
ATOM 1428 N N . MET A 1 169 ? 14.676 -1.861 -13.931 1.00 78.50 169 MET A N 1
ATOM 1429 C CA . MET A 1 169 ? 14.939 -1.756 -12.499 1.00 78.50 169 MET A CA 1
ATOM 1430 C C . MET A 1 169 ? 16.037 -0.715 -12.293 1.00 78.50 169 MET A C 1
ATOM 1432 O O . MET A 1 169 ? 17.029 -0.722 -13.027 1.00 78.50 169 MET A O 1
ATOM 1436 N N . ASN A 1 170 ? 15.875 0.168 -11.307 1.00 64.00 170 ASN A N 1
ATOM 1437 C CA . ASN A 1 170 ? 16.880 1.177 -10.983 1.00 64.00 170 ASN A CA 1
ATOM 1438 C C . ASN A 1 170 ? 17.859 0.620 -9.936 1.00 64.00 170 ASN A C 1
ATOM 1440 O O . ASN A 1 170 ? 17.504 0.496 -8.763 1.00 64.00 170 ASN A O 1
ATOM 1444 N N . TYR A 1 171 ? 19.077 0.253 -10.349 1.00 60.94 171 TYR A N 1
ATOM 1445 C CA . TYR A 1 171 ? 20.125 -0.224 -9.439 1.00 60.94 171 TYR A CA 1
ATOM 1446 C C . TYR A 1 171 ? 21.310 0.738 -9.437 1.00 60.94 171 TYR A C 1
ATOM 1448 O O . TYR A 1 171 ? 22.152 0.663 -10.326 1.00 60.94 171 TYR A O 1
ATOM 1456 N N . ALA A 1 172 ? 21.407 1.635 -8.451 1.00 54.25 172 ALA A N 1
ATOM 1457 C CA . ALA A 1 172 ? 22.520 2.590 -8.350 1.00 54.25 172 ALA A CA 1
ATOM 1458 C C . ALA A 1 172 ? 22.811 3.341 -9.677 1.00 54.25 172 ALA A C 1
ATOM 1460 O O . ALA A 1 172 ? 23.966 3.583 -10.025 1.00 54.25 172 ALA A O 1
ATOM 1461 N N . GLY A 1 173 ? 21.764 3.652 -10.456 1.00 50.50 173 GLY A N 1
ATOM 1462 C CA . GLY A 1 173 ? 21.877 4.275 -11.781 1.00 50.50 173 GLY A CA 1
ATOM 1463 C C . GLY A 1 173 ? 22.173 3.324 -12.954 1.00 50.50 173 GLY A C 1
ATOM 1464 O O . GLY A 1 173 ? 22.299 3.785 -14.086 1.00 50.50 173 GLY A O 1
ATOM 1465 N N . ALA A 1 174 ? 22.269 2.010 -12.729 1.00 47.78 174 ALA A N 1
ATOM 1466 C CA . ALA A 1 174 ? 22.399 0.982 -13.762 1.00 47.78 174 ALA A CA 1
ATOM 1467 C C . ALA A 1 174 ? 21.053 0.304 -14.070 1.00 47.78 174 ALA A C 1
ATOM 1469 O O . ALA A 1 174 ? 20.269 -0.008 -13.171 1.00 47.78 174 ALA A O 1
ATOM 1470 N N . LEU A 1 175 ? 20.818 0.045 -15.360 1.00 53.91 175 LEU A N 1
ATOM 1471 C CA . LEU A 1 175 ? 19.593 -0.566 -15.877 1.00 53.91 175 LEU A CA 1
ATOM 1472 C C . LEU A 1 175 ? 19.673 -2.091 -15.835 1.00 53.91 175 LEU A C 1
ATOM 1474 O O . LEU A 1 175 ? 20.577 -2.681 -16.428 1.00 53.91 175 LEU A O 1
ATOM 1478 N N . GLN A 1 176 ? 18.689 -2.728 -15.202 1.00 58.38 176 GLN A N 1
ATOM 1479 C CA . GLN A 1 176 ? 18.490 -4.178 -15.263 1.00 58.38 176 GLN A CA 1
ATOM 1480 C C . GLN A 1 176 ? 17.047 -4.513 -15.642 1.00 58.38 176 GLN A C 1
ATOM 1482 O O . GLN A 1 176 ? 16.134 -3.756 -15.332 1.00 58.38 176 GLN A O 1
ATOM 1487 N N . TYR A 1 177 ? 16.844 -5.650 -16.303 1.00 61.41 177 TYR A N 1
ATOM 1488 C CA . TYR A 1 177 ? 15.524 -6.173 -16.654 1.00 61.41 177 TYR A CA 1
ATOM 1489 C C . TYR A 1 177 ? 15.362 -7.538 -15.984 1.00 61.41 177 TYR A C 1
ATOM 1491 O O . TYR A 1 177 ? 16.241 -8.390 -16.133 1.00 61.41 177 TYR A O 1
ATOM 1499 N N . LEU A 1 178 ? 14.266 -7.728 -15.244 1.00 59.22 178 LEU A N 1
ATOM 1500 C CA . LEU A 1 178 ? 13.911 -8.997 -14.592 1.00 59.22 178 LEU A CA 1
ATOM 1501 C C . LEU A 1 178 ? 12.838 -9.780 -15.341 1.00 59.22 178 LEU A C 1
ATOM 1503 O O . LEU A 1 178 ? 11.764 -9.193 -15.621 1.00 59.22 178 LEU A O 1
#

Sequence (178 aa):
MREITEVEVILEEMDEEDTPGALLETYLENFDHLLPDWLKNFLREIEVMTKEDFEELKEKNLDIGVPDDPWFNCDWPTLIPRLLYKMIHVFGYPIIKTFQSRHGLFAYFFRYKGHIIRVDDRKGYLRFIHRTVFPVGKREETSPPEDAEKVLDEFWDNLTRFALTVTPMNYAGALQYL

pLDDT: mean 84.86, std 14.17, range [42.72, 97.94]